Protein AF-A0A917FWE5-F1 (afdb_monomer_lite)

Organism: NCBI:txid1340531

InterPro domains:
  IPR001584 Integrase, catalytic core [PF13333] (18-57)

Secondary structure (DSSP, 8-state):
-HHHHHHHHHHHHHTT-SPP-SSHHHHHHHHHHHHHHHHT--BGGGTTB-HHHHHHHHHHHHHTT-

Radius of gyration: 17.82 Å; chains: 1; bounding box: 34×27×42 Å

pLDDT: mean 87.41, std 12.5, range [60.62, 98.25]

Foldseek 3Di:
DVVVVVVVVVVCVVVPNDDDDPDPVRVVVVVVVVCCQQAPDQDVVLVRHHNPVSVVVVVVVVVVVD

Structure (mmCIF, N/CA/C/O backbone):
data_AF-A0A917FWE5-F1
#
_entry.id   AF-A0A917FWE5-F1
#
loop_
_atom_site.group_PDB
_atom_site.id
_atom_site.type_symbol
_atom_site.label_atom_id
_atom_site.label_alt_id
_atom_site.label_comp_id
_atom_site.label_asym_id
_atom_site.label_entity_id
_atom_site.label_seq_id
_atom_site.pdbx_PDB_ins_code
_atom_site.Cartn_x
_atom_site.Cartn_y
_atom_site.Cartn_z
_atom_site.occupancy
_atom_site.B_iso_or_equiv
_atom_site.auth_seq_id
_atom_site.auth_comp_id
_atom_site.auth_asym_id
_atom_site.auth_atom_id
_atom_site.pdbx_PDB_model_num
ATOM 1 N N . MET A 1 1 ? -1.659 -20.439 23.077 1.00 63.59 1 MET A N 1
ATOM 2 C CA . MET A 1 1 ? -2.170 -19.856 21.816 1.00 63.59 1 MET A CA 1
ATOM 3 C C . MET A 1 1 ? -2.981 -18.582 22.078 1.00 63.59 1 MET A C 1
ATOM 5 O O . MET A 1 1 ? -2.507 -17.531 21.688 1.00 63.59 1 MET A O 1
ATOM 9 N N . TYR A 1 2 ? -4.097 -18.609 22.825 1.00 60.62 2 TYR A N 1
ATOM 10 C CA . TYR A 1 2 ? -4.936 -17.414 23.101 1.00 60.62 2 TYR A CA 1
ATOM 11 C C . TYR A 1 2 ? -4.225 -16.244 23.819 1.00 60.62 2 TYR A C 1
ATOM 13 O O . TYR A 1 2 ? -4.503 -15.077 23.564 1.00 60.62 2 TYR A O 1
ATOM 21 N N . THR A 1 3 ? -3.290 -16.549 24.718 1.00 69.62 3 THR A N 1
ATOM 22 C CA . THR A 1 3 ? -2.578 -15.553 25.537 1.00 69.62 3 THR A CA 1
ATOM 23 C C . THR A 1 3 ? -1.488 -14.791 24.775 1.00 69.62 3 THR A C 1
ATOM 25 O O . THR A 1 3 ? -1.149 -13.671 25.153 1.00 69.62 3 THR A O 1
ATOM 28 N N . LEU A 1 4 ? -0.959 -15.374 23.694 1.00 67.88 4 LEU A N 1
ATOM 29 C CA . LEU A 1 4 ? 0.066 -14.763 22.837 1.00 67.88 4 LEU A CA 1
ATOM 30 C C . LEU A 1 4 ? -0.548 -13.711 21.907 1.00 67.88 4 LEU A C 1
ATOM 32 O O . LEU A 1 4 ? -0.032 -12.604 21.811 1.00 67.88 4 LEU A O 1
ATOM 36 N N . GLU A 1 5 ? -1.697 -14.015 21.305 1.00 72.06 5 GLU A N 1
ATOM 37 C CA . GLU A 1 5 ? -2.447 -13.065 20.470 1.00 72.06 5 GLU A CA 1
ATOM 38 C C . GLU A 1 5 ? -2.878 -11.825 21.269 1.00 72.06 5 GLU A C 1
ATOM 40 O O . GLU A 1 5 ? -2.725 -10.686 20.823 1.00 72.06 5 GLU A O 1
ATOM 45 N N . LEU A 1 6 ? -3.350 -12.034 22.504 1.00 68.12 6 LEU A N 1
ATOM 46 C CA . LEU A 1 6 ? -3.802 -10.946 23.370 1.00 68.12 6 LEU A CA 1
ATOM 47 C C . LEU A 1 6 ? -2.649 -10.016 23.787 1.00 68.12 6 LEU A C 1
ATOM 49 O O . LEU A 1 6 ? -2.807 -8.797 23.796 1.00 68.12 6 LEU A O 1
ATOM 53 N N . THR A 1 7 ? -1.481 -10.582 24.109 1.00 71.62 7 THR A N 1
ATOM 54 C CA . THR A 1 7 ? -0.297 -9.800 24.500 1.00 71.62 7 THR A CA 1
ATOM 55 C C . THR A 1 7 ? 0.317 -9.056 23.318 1.00 71.62 7 THR A C 1
ATOM 57 O O . THR A 1 7 ? 0.733 -7.912 23.488 1.00 71.62 7 THR A O 1
ATOM 60 N N . LEU A 1 8 ? 0.307 -9.639 22.116 1.00 67.06 8 LEU A N 1
ATOM 61 C CA . LEU A 1 8 ? 0.740 -8.962 20.890 1.00 67.06 8 LEU A CA 1
ATOM 62 C C . LEU A 1 8 ? -0.171 -7.782 20.535 1.00 67.06 8 LEU A C 1
ATOM 64 O O . LEU A 1 8 ? 0.327 -6.692 20.260 1.00 67.06 8 LEU A O 1
ATOM 68 N N . SER A 1 9 ? -1.491 -7.964 20.621 1.00 68.75 9 SER A N 1
ATOM 69 C CA . SER A 1 9 ? -2.467 -6.891 20.391 1.00 68.75 9 SER A CA 1
ATOM 70 C C . SER A 1 9 ? -2.292 -5.731 21.384 1.00 68.75 9 SER A C 1
ATOM 72 O O . SER A 1 9 ? -2.232 -4.563 20.993 1.00 68.75 9 SER A O 1
ATOM 74 N N . GLN A 1 10 ? -2.101 -6.041 22.670 1.00 66.88 10 GLN A N 1
ATOM 75 C CA . GLN A 1 10 ? -1.856 -5.036 23.710 1.00 66.88 10 GLN A CA 1
ATOM 76 C C . GLN A 1 10 ? -0.503 -4.324 23.542 1.00 66.88 10 GLN A C 1
ATOM 78 O O . GLN A 1 10 ? -0.409 -3.111 23.747 1.00 66.88 10 GLN A O 1
ATOM 83 N N . ALA A 1 11 ? 0.547 -5.053 23.154 1.00 66.25 11 ALA A N 1
ATOM 84 C CA . ALA A 1 11 ? 1.872 -4.487 22.916 1.00 66.25 11 ALA A CA 1
ATOM 85 C C . ALA A 1 11 ? 1.890 -3.547 21.700 1.00 66.25 11 ALA A C 1
ATOM 87 O O . ALA A 1 11 ? 2.515 -2.491 21.778 1.00 66.25 11 ALA A O 1
ATOM 88 N N . PHE A 1 12 ? 1.165 -3.897 20.631 1.00 69.69 12 PHE A N 1
ATOM 89 C CA . PHE A 1 12 ? 1.019 -3.108 19.401 1.00 69.69 12 PHE A CA 1
ATOM 90 C C . PHE A 1 12 ? 0.207 -1.810 19.587 1.00 69.69 12 PHE A C 1
ATOM 92 O O . PHE A 1 12 ? 0.394 -0.826 18.871 1.00 69.69 12 PHE A O 1
ATOM 99 N N . SER A 1 13 ? -0.687 -1.781 20.579 1.00 66.81 13 SER A N 1
ATOM 100 C CA . SER A 1 13 ? -1.372 -0.551 20.989 1.00 66.81 13 SER A CA 1
ATOM 101 C C . SER A 1 13 ? -0.475 0.335 21.869 1.00 66.81 13 SER A C 1
ATOM 103 O O . SER A 1 13 ? -0.401 1.544 21.659 1.00 66.81 13 SER A O 1
ATOM 105 N N . ARG A 1 14 ? 0.285 -0.251 22.812 1.00 68.19 14 ARG A N 1
ATOM 106 C CA . ARG A 1 14 ? 1.158 0.497 23.746 1.00 68.19 14 ARG A CA 1
ATOM 107 C C . ARG A 1 14 ? 2.301 1.258 23.087 1.00 68.19 14 ARG A C 1
ATOM 109 O O . ARG A 1 14 ? 2.754 2.253 23.642 1.00 68.19 14 ARG A O 1
ATOM 116 N N . ASN A 1 15 ? 2.817 0.770 21.968 1.00 75.88 15 ASN A N 1
ATOM 117 C CA . ASN A 1 15 ? 3.950 1.379 21.278 1.00 75.88 15 ASN A CA 1
ATOM 118 C C . ASN A 1 15 ? 3.518 2.428 20.228 1.00 75.88 15 ASN A C 1
ATOM 120 O O . ASN A 1 15 ? 4.391 3.029 19.609 1.00 75.88 15 ASN A O 1
ATOM 124 N N . GLY A 1 16 ? 2.211 2.667 20.044 1.00 71.06 16 GLY A N 1
ATOM 125 C CA . GLY A 1 16 ? 1.677 3.698 19.144 1.00 71.06 16 GLY A CA 1
ATOM 126 C C . GLY A 1 16 ? 1.712 3.342 17.653 1.00 71.06 16 GLY A C 1
ATOM 127 O O . GLY A 1 16 ? 1.573 4.230 16.819 1.00 71.06 16 GLY A O 1
ATOM 128 N N . TRP A 1 17 ? 1.917 2.066 17.310 1.00 71.31 17 TRP A N 1
ATOM 129 C CA . TRP A 1 17 ? 2.004 1.603 15.915 1.00 71.31 17 TRP A CA 1
ATOM 130 C C . TRP A 1 17 ? 0.649 1.166 15.349 1.00 71.31 17 TRP A C 1
ATOM 132 O O . TRP A 1 17 ? 0.506 1.049 14.133 1.00 71.31 17 TRP A O 1
ATOM 142 N N . GLY A 1 18 ? -0.336 0.919 16.217 1.00 74.56 18 GLY A N 1
ATOM 143 C CA . GLY A 1 18 ? -1.698 0.577 15.824 1.00 74.56 18 GLY A CA 1
ATOM 144 C C . GLY A 1 18 ? -2.625 1.782 15.760 1.00 74.56 18 GLY A C 1
ATOM 145 O O . GLY A 1 18 ? -2.745 2.532 16.729 1.00 74.56 18 GLY A O 1
ATOM 146 N N . ASN A 1 19 ? -3.338 1.916 14.641 1.00 82.44 19 ASN A N 1
ATOM 147 C CA . ASN A 1 19 ? -4.465 2.834 14.538 1.00 82.44 19 ASN A CA 1
ATOM 148 C C . ASN A 1 19 ? -5.643 2.284 15.348 1.00 82.44 19 ASN A C 1
ATOM 150 O O . 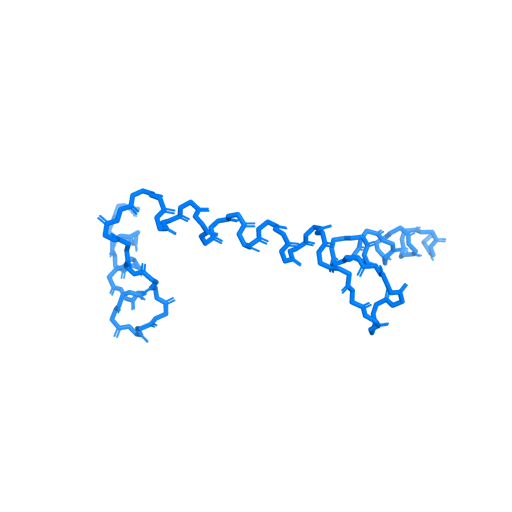ASN A 1 19 ? -5.968 1.096 15.281 1.00 82.44 19 ASN A O 1
ATOM 154 N N . THR A 1 20 ? -6.288 3.164 16.109 1.00 86.38 20 THR A N 1
ATOM 155 C CA . THR A 1 20 ? -7.609 2.887 16.677 1.00 86.38 20 THR A CA 1
ATOM 156 C C . THR A 1 20 ? -8.648 3.515 15.761 1.00 86.38 20 THR A C 1
ATOM 158 O O . THR A 1 20 ? -8.437 4.616 15.256 1.00 86.38 20 THR A O 1
ATOM 161 N N . TYR A 1 21 ? -9.739 2.797 15.519 1.00 90.25 21 TYR A N 1
ATOM 162 C CA . TYR A 1 21 ? -10.809 3.231 14.630 1.00 90.25 21 TYR A CA 1
ATOM 163 C C . TYR A 1 21 ? -12.073 3.419 15.450 1.00 90.25 21 TYR A C 1
ATOM 165 O O . TYR A 1 21 ? -12.457 2.528 16.211 1.00 90.25 21 TYR A O 1
ATOM 173 N N . SER A 1 22 ? -12.708 4.575 15.301 1.00 92.31 22 SER A N 1
ATOM 174 C CA . SER A 1 22 ? -13.967 4.875 15.985 1.00 92.31 22 SER A CA 1
ATOM 175 C C . SER A 1 22 ? -15.158 4.321 15.210 1.00 92.31 22 SER A C 1
ATOM 177 O O . SER A 1 22 ? -16.204 4.045 15.795 1.00 92.31 22 SER A O 1
ATOM 179 N N . THR A 1 23 ? -15.002 4.142 13.895 1.00 95.75 23 THR A N 1
ATOM 180 C CA . THR A 1 23 ? -16.046 3.6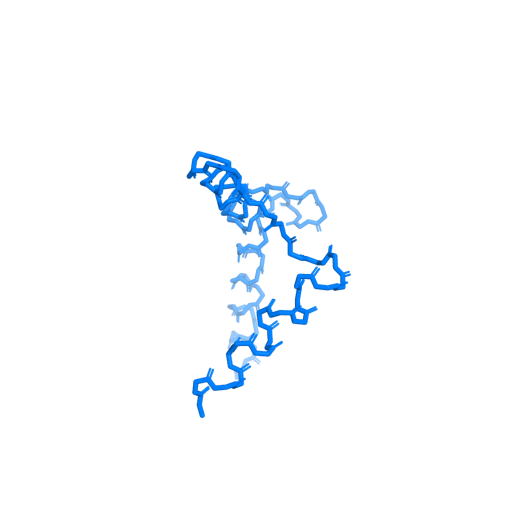38 12.999 1.00 95.75 23 THR A CA 1
ATOM 181 C C . THR A 1 23 ? -15.504 2.606 12.014 1.00 95.75 23 THR A C 1
ATOM 183 O O . THR A 1 23 ? -14.300 2.517 11.751 1.00 95.75 23 THR A O 1
ATOM 186 N N . PHE A 1 24 ? -16.412 1.816 11.443 1.00 94.00 24 PHE A N 1
ATOM 187 C CA . PHE A 1 24 ? -16.062 0.869 10.390 1.00 94.00 24 PHE A CA 1
ATOM 188 C C . PHE A 1 24 ? -15.603 1.590 9.114 1.00 94.00 24 PHE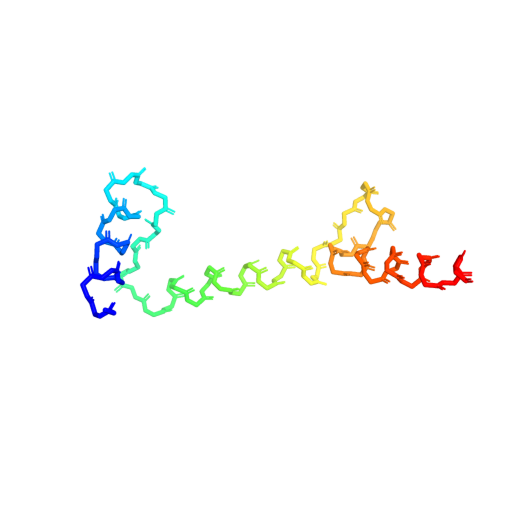 A C 1
ATOM 190 O O . PHE A 1 24 ? -14.716 1.113 8.412 1.00 94.00 24 PHE A O 1
ATOM 197 N N . GLU A 1 25 ? -16.167 2.760 8.830 1.00 97.12 25 GLU A N 1
ATOM 198 C CA . GLU A 1 25 ? -15.842 3.588 7.674 1.00 97.12 25 GLU A CA 1
ATOM 199 C C . GLU A 1 25 ? -14.395 4.098 7.723 1.00 97.12 25 GLU A C 1
ATOM 201 O O . GLU A 1 25 ? -13.713 4.097 6.697 1.00 97.12 25 GLU A O 1
ATOM 206 N N . GLU A 1 26 ? -13.903 4.485 8.905 1.00 93.75 26 GLU A N 1
ATOM 207 C CA . GLU A 1 26 ? -12.501 4.878 9.104 1.00 93.75 26 GLU A CA 1
ATOM 208 C C . GLU A 1 26 ? -11.548 3.709 8.839 1.00 93.75 26 GLU A C 1
ATOM 210 O O . GLU A 1 26 ? -10.585 3.854 8.085 1.00 93.75 26 GLU A O 1
ATOM 215 N N . LEU A 1 27 ? -11.857 2.532 9.393 1.00 94.94 27 LEU A N 1
ATOM 216 C CA . LEU A 1 27 ? -11.091 1.312 9.141 1.00 94.94 27 LEU A CA 1
ATOM 217 C C . LEU A 1 27 ? -11.074 0.969 7.648 1.00 94.94 27 LEU A C 1
ATOM 219 O O . LEU A 1 27 ? -10.023 0.682 7.075 1.00 94.94 27 LEU A O 1
ATOM 223 N N . LYS A 1 28 ? -12.243 1.013 7.004 1.00 96.69 28 LYS A N 1
ATOM 224 C CA . LYS A 1 28 ? -12.382 0.697 5.584 1.00 96.69 28 LYS A CA 1
ATOM 225 C C . LYS A 1 28 ? -11.546 1.637 4.719 1.00 96.69 28 LYS A C 1
ATOM 227 O O . LYS A 1 28 ? -10.866 1.170 3.814 1.00 96.69 28 LYS A O 1
ATOM 232 N N . LYS A 1 29 ? -11.537 2.935 5.027 1.00 96.25 29 LYS A N 1
ATOM 233 C CA . LYS A 1 29 ? -10.737 3.927 4.300 1.00 96.25 29 LYS A CA 1
ATOM 234 C C . LYS A 1 29 ? -9.239 3.614 4.347 1.00 96.25 29 LYS A C 1
ATOM 236 O O . LYS A 1 29 ? -8.568 3.724 3.323 1.00 96.25 29 LYS A O 1
ATOM 241 N N . ASP A 1 30 ? -8.720 3.210 5.504 1.00 95.44 30 ASP A N 1
ATOM 242 C CA . ASP A 1 30 ? -7.311 2.825 5.643 1.00 95.44 30 ASP A CA 1
ATOM 243 C C . ASP A 1 30 ? -6.995 1.533 4.878 1.00 95.44 30 ASP A C 1
ATOM 245 O O . ASP A 1 30 ? -5.963 1.447 4.210 1.00 95.44 30 ASP A O 1
ATOM 249 N N . ILE A 1 31 ? -7.895 0.545 4.917 1.00 95.62 31 ILE A N 1
ATOM 250 C CA . ILE A 1 31 ? -7.764 -0.689 4.127 1.00 95.62 31 ILE A CA 1
ATOM 251 C C . ILE A 1 31 ? -7.744 -0.372 2.626 1.00 95.62 31 ILE A C 1
ATOM 253 O O . ILE A 1 31 ? -6.852 -0.840 1.911 1.00 95.62 31 ILE A O 1
ATOM 257 N N . ASP A 1 32 ? -8.675 0.456 2.152 1.00 98.06 32 ASP A N 1
ATOM 258 C CA . ASP A 1 32 ? -8.756 0.878 0.752 1.00 98.06 32 ASP A CA 1
ATOM 259 C C . ASP A 1 32 ? -7.485 1.641 0.341 1.00 98.06 32 ASP A C 1
ATOM 261 O O . ASP A 1 32 ? -6.928 1.413 -0.736 1.00 98.06 32 ASP A O 1
ATOM 265 N N . TYR A 1 33 ? -6.946 2.482 1.230 1.00 97.12 33 TYR A N 1
ATOM 266 C CA . TYR A 1 33 ? -5.677 3.167 0.998 1.00 97.12 33 TYR A CA 1
ATOM 267 C C . TYR A 1 33 ? -4.490 2.198 0.898 1.00 97.12 33 TYR A C 1
ATOM 269 O O . TYR A 1 33 ? -3.645 2.352 0.012 1.00 97.12 33 TYR A O 1
ATOM 277 N N . ILE A 1 34 ? -4.422 1.174 1.757 1.00 96.69 34 ILE A N 1
ATOM 278 C CA . ILE A 1 34 ? -3.392 0.126 1.687 1.00 96.69 34 ILE A CA 1
ATOM 279 C C . ILE A 1 34 ? -3.484 -0.631 0.357 1.00 96.69 34 ILE A C 1
ATOM 281 O O . ILE A 1 34 ? -2.451 -0.907 -0.264 1.00 96.69 34 ILE A O 1
ATOM 285 N N . HIS A 1 35 ? -4.698 -0.952 -0.101 1.00 97.75 35 HIS A N 1
ATOM 286 C CA . HIS A 1 35 ? -4.906 -1.604 -1.393 1.00 97.75 35 HIS A CA 1
ATOM 287 C C . HIS A 1 35 ? -4.403 -0.730 -2.544 1.00 97.75 35 HIS A C 1
ATOM 289 O O . HIS A 1 35 ? -3.548 -1.169 -3.321 1.00 97.75 35 HIS A O 1
ATOM 295 N N . PHE A 1 36 ? -4.870 0.520 -2.603 1.00 98.25 36 PHE A N 1
ATOM 296 C CA . PHE A 1 36 ? -4.456 1.496 -3.604 1.00 98.25 36 PHE A CA 1
ATOM 297 C C . PHE A 1 36 ? -2.932 1.655 -3.627 1.00 98.25 36 PHE A C 1
ATOM 299 O O . PHE A 1 36 ? -2.302 1.553 -4.681 1.00 98.25 36 PHE A O 1
ATOM 306 N N . TYR A 1 37 ? -2.307 1.840 -2.461 1.00 97.19 37 TYR A N 1
ATOM 307 C CA . TYR A 1 37 ? -0.865 2.040 -2.360 1.00 97.19 37 TYR A CA 1
ATOM 308 C C . TYR A 1 37 ? -0.075 0.859 -2.929 1.00 97.19 37 TYR A C 1
ATOM 310 O O . TYR A 1 37 ? 0.948 1.061 -3.582 1.00 97.19 37 TYR A O 1
ATOM 318 N N . ASN A 1 38 ? -0.531 -0.368 -2.683 1.00 97.38 38 ASN A N 1
ATOM 319 C CA . ASN A 1 38 ? 0.185 -1.573 -3.084 1.00 97.38 38 ASN A CA 1
ATOM 320 C C . ASN A 1 38 ? -0.051 -1.978 -4.540 1.00 97.38 38 ASN A C 1
ATOM 322 O O . ASN A 1 38 ? 0.875 -2.506 -5.161 1.00 97.38 38 ASN A O 1
ATOM 326 N N . ASN A 1 39 ? -1.258 -1.761 -5.064 1.00 97.19 39 ASN A N 1
ATOM 327 C CA . ASN A 1 39 ? -1.674 -2.318 -6.352 1.00 97.19 39 ASN A CA 1
ATOM 328 C C . ASN A 1 39 ? -1.839 -1.273 -7.453 1.00 97.19 39 ASN A C 1
ATOM 330 O O . ASN A 1 39 ? -1.614 -1.596 -8.614 1.00 97.19 39 ASN A O 1
ATOM 334 N N . GLU A 1 40 ? -2.185 -0.036 -7.107 1.00 97.19 40 GLU A N 1
ATOM 335 C CA . GLU A 1 40 ? -2.638 0.964 -8.083 1.00 97.19 40 GLU A CA 1
ATOM 336 C C . GLU A 1 40 ? -1.719 2.188 -8.145 1.00 97.19 40 GLU A C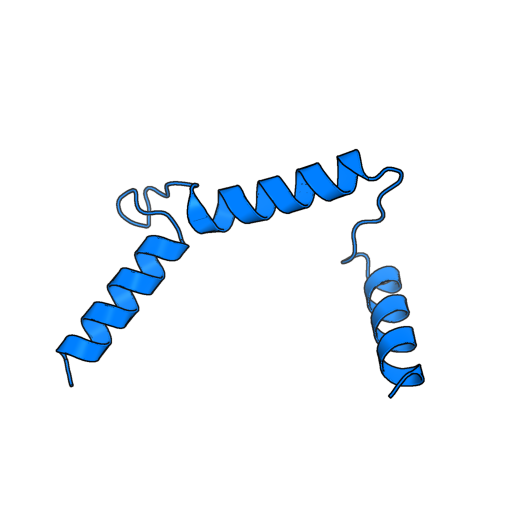 1
ATOM 338 O O . GLU A 1 40 ? -1.584 2.823 -9.189 1.00 97.19 40 GLU A O 1
ATOM 343 N N . ARG A 1 41 ? -1.044 2.527 -7.041 1.00 97.19 41 ARG A N 1
ATOM 344 C CA . ARG A 1 41 ? -0.192 3.714 -6.962 1.00 97.19 41 ARG A CA 1
ATOM 345 C C . ARG A 1 41 ? 1.016 3.597 -7.891 1.00 97.19 41 ARG A C 1
ATOM 347 O O . ARG A 1 41 ? 2.015 2.967 -7.546 1.00 97.19 41 ARG A O 1
ATOM 354 N N . LEU A 1 42 ? 0.973 4.300 -9.017 1.00 96.69 42 LEU A N 1
ATOM 355 C CA . LEU A 1 42 ? 2.098 4.387 -9.947 1.00 96.69 42 LEU A CA 1
ATOM 356 C C . LEU A 1 42 ? 3.252 5.181 -9.326 1.00 96.69 42 LEU A C 1
ATOM 358 O O . LEU A 1 42 ? 3.060 6.256 -8.749 1.00 96.69 42 LEU A O 1
ATOM 362 N N . GLN A 1 43 ? 4.474 4.662 -9.444 1.00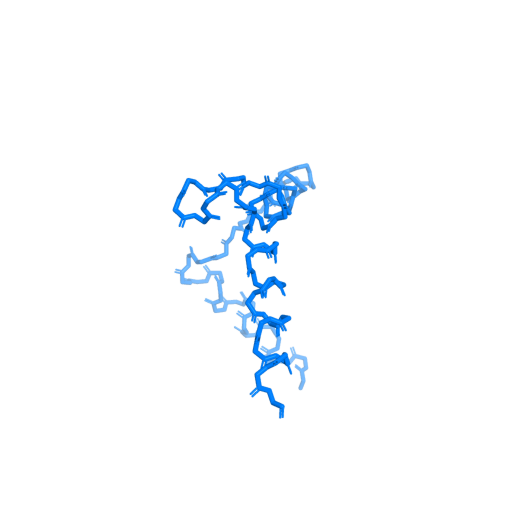 95.94 43 GLN A N 1
ATOM 363 C CA . GLN A 1 43 ? 5.665 5.321 -8.913 1.00 95.94 43 GLN A CA 1
ATOM 364 C C . GLN A 1 43 ? 6.671 5.608 -10.030 1.00 95.94 43 GLN A C 1
ATOM 366 O O . GLN A 1 43 ? 7.147 4.689 -10.692 1.00 95.94 43 GLN A O 1
ATOM 371 N N . ALA A 1 44 ? 7.073 6.873 -10.197 1.00 95.88 44 ALA A N 1
ATOM 372 C CA . ALA A 1 44 ? 8.066 7.269 -11.205 1.00 95.88 44 ALA A CA 1
ATOM 373 C C . ALA A 1 44 ? 9.389 6.491 -11.062 1.00 95.88 44 ALA A C 1
ATOM 375 O O . ALA A 1 44 ? 9.934 6.001 -12.045 1.00 95.88 44 ALA A O 1
ATOM 376 N N . LYS A 1 45 ? 9.841 6.262 -9.819 1.00 95.69 45 LYS A N 1
ATOM 377 C CA . LYS A 1 45 ? 11.020 5.432 -9.507 1.00 95.69 45 LYS A CA 1
ATOM 378 C C . LYS A 1 45 ? 10.895 3.965 -9.946 1.00 95.69 45 LYS A C 1
ATOM 380 O O . LYS A 1 45 ? 11.904 3.282 -10.067 1.00 95.69 45 LYS A O 1
ATOM 385 N N . LEU A 1 46 ? 9.669 3.473 -10.139 1.00 95.69 46 LEU A N 1
ATOM 386 C CA . LEU A 1 46 ? 9.372 2.125 -10.630 1.00 95.69 46 LEU A CA 1
ATOM 387 C C . LEU A 1 46 ? 9.016 2.141 -12.124 1.00 95.69 46 LEU A C 1
ATOM 389 O O . LEU A 1 46 ? 8.371 1.217 -12.610 1.00 95.69 46 LEU A O 1
ATOM 393 N N . ASN A 1 47 ? 9.425 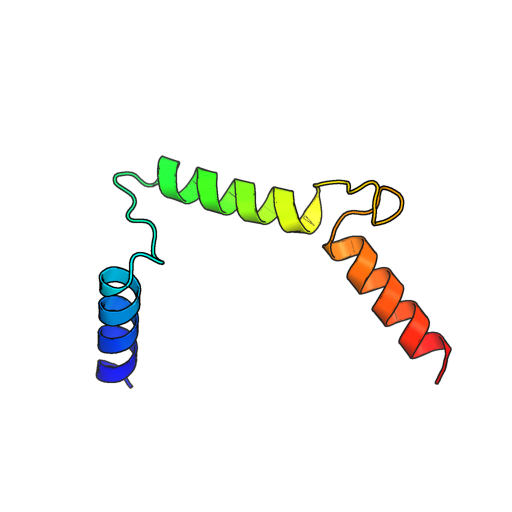3.182 -12.857 1.00 94.81 47 ASN A N 1
ATOM 394 C CA . ASN A 1 47 ? 9.088 3.393 -14.267 1.00 94.81 47 ASN A CA 1
ATOM 395 C C . ASN A 1 47 ? 7.574 3.431 -14.517 1.00 94.81 47 ASN A C 1
ATOM 397 O O . ASN A 1 47 ? 7.085 2.882 -15.499 1.00 94.81 47 ASN A O 1
ATOM 401 N N . GLY A 1 48 ? 6.832 4.043 -13.592 1.00 95.88 48 GLY A N 1
ATOM 402 C CA . GLY A 1 48 ? 5.380 4.157 -13.686 1.00 95.88 48 GLY A CA 1
ATOM 403 C C . GLY A 1 48 ? 4.621 2.879 -13.340 1.00 95.88 48 GLY A C 1
ATOM 404 O O . GLY A 1 48 ? 3.419 2.861 -13.536 1.00 95.88 48 GLY A O 1
ATOM 405 N N . LEU A 1 49 ? 5.277 1.840 -12.815 1.00 97.12 49 LEU A N 1
ATOM 406 C CA . LEU A 1 49 ? 4.609 0.632 -12.319 1.00 97.12 49 LEU A CA 1
ATOM 407 C C . LEU A 1 49 ? 4.084 0.826 -10.893 1.00 97.12 49 LEU A C 1
ATOM 409 O O . LEU A 1 49 ? 4.654 1.597 -10.106 1.00 97.12 49 LEU A O 1
ATOM 413 N N . SER A 1 50 ? 3.044 0.071 -10.540 1.00 97.62 50 SER A N 1
ATOM 414 C CA . SER A 1 50 ? 2.648 -0.098 -9.144 1.00 97.62 50 SER A CA 1
ATOM 415 C C . SER A 1 50 ? 3.645 -0.984 -8.379 1.00 97.62 50 SER A C 1
ATOM 417 O O . SER A 1 50 ? 4.409 -1.751 -8.986 1.00 97.62 50 SER A O 1
ATOM 419 N N . PRO A 1 51 ? 3.673 -0.929 -7.032 1.00 97.75 51 PRO A N 1
ATOM 420 C CA . PRO A 1 51 ? 4.560 -1.783 -6.246 1.00 97.75 51 PRO A CA 1
ATOM 421 C C . PRO A 1 51 ? 4.362 -3.277 -6.514 1.00 97.75 51 PRO A C 1
ATOM 423 O O . PRO A 1 51 ? 5.344 -4.023 -6.558 1.00 97.75 51 PRO A O 1
ATOM 426 N N . MET A 1 52 ? 3.117 -3.725 -6.698 1.00 97.62 52 MET A N 1
ATOM 427 C CA . MET A 1 52 ? 2.823 -5.122 -7.010 1.00 97.62 52 MET A CA 1
ATOM 428 C C . MET A 1 52 ? 3.344 -5.518 -8.392 1.00 97.62 52 MET A C 1
ATOM 430 O O . MET A 1 52 ? 4.034 -6.529 -8.518 1.00 97.62 52 MET A O 1
ATOM 434 N N . GLU A 1 53 ? 3.088 -4.706 -9.416 1.00 97.44 53 GLU A N 1
ATOM 435 C CA . GLU A 1 53 ? 3.561 -4.971 -10.779 1.00 97.44 53 GLU A CA 1
ATOM 436 C C . GLU A 1 53 ? 5.087 -5.046 -10.850 1.00 97.44 53 GLU A C 1
ATOM 438 O O . GLU A 1 53 ? 5.647 -5.940 -11.491 1.00 97.44 53 GLU A O 1
ATOM 443 N N . PHE A 1 54 ? 5.773 -4.148 -10.139 1.00 97.25 54 PHE A N 1
ATOM 444 C CA . PHE A 1 54 ? 7.228 -4.156 -10.057 1.00 97.25 54 PHE A CA 1
ATOM 445 C C . PHE A 1 54 ? 7.767 -5.463 -9.457 1.00 97.25 54 PHE A C 1
ATOM 447 O O . PHE A 1 54 ? 8.674 -6.072 -10.033 1.00 97.25 54 PHE A O 1
ATOM 454 N N . ARG A 1 55 ? 7.188 -5.944 -8.344 1.00 96.50 55 ARG A N 1
ATOM 455 C CA . ARG A 1 55 ? 7.577 -7.228 -7.727 1.00 96.50 55 ARG A CA 1
ATOM 456 C C . ARG A 1 55 ? 7.313 -8.410 -8.658 1.00 96.50 55 ARG A C 1
ATOM 458 O O . ARG A 1 55 ? 8.182 -9.266 -8.805 1.00 96.50 55 ARG A O 1
ATOM 465 N N . THR A 1 56 ? 6.165 -8.433 -9.331 1.00 97.12 56 THR A N 1
ATOM 466 C CA . THR A 1 56 ? 5.813 -9.490 -10.293 1.00 97.12 56 THR A CA 1
ATOM 467 C C . THR A 1 56 ? 6.780 -9.522 -11.476 1.00 97.12 56 THR A C 1
ATOM 469 O O . THR A 1 56 ? 7.250 -10.591 -11.871 1.00 97.12 56 THR A O 1
ATOM 472 N N . LYS A 1 57 ? 7.151 -8.354 -12.017 1.00 95.50 57 LYS A N 1
ATOM 473 C CA . LYS A 1 57 ? 8.153 -8.248 -13.085 1.00 95.50 57 LYS A CA 1
ATOM 474 C C . LYS A 1 57 ? 9.524 -8.748 -12.626 1.00 95.50 57 LYS A C 1
ATOM 476 O O . LYS A 1 57 ? 10.184 -9.479 -13.371 1.00 95.50 57 LYS A O 1
ATOM 481 N N . ALA A 1 58 ? 9.943 -8.386 -11.413 1.00 94.62 58 ALA A N 1
ATOM 482 C CA . ALA A 1 58 ? 11.197 -8.853 -10.830 1.00 94.62 58 ALA A CA 1
ATOM 483 C C . ALA A 1 58 ? 11.201 -10.382 -10.662 1.00 94.62 58 ALA A C 1
ATOM 485 O O . ALA A 1 58 ? 12.132 -11.035 -11.126 1.00 94.62 58 ALA A O 1
ATOM 486 N N . ALA A 1 59 ? 10.133 -10.959 -10.102 1.00 95.12 59 ALA A N 1
ATOM 487 C CA . ALA A 1 59 ? 9.988 -12.405 -9.931 1.00 95.12 59 ALA A CA 1
ATOM 488 C C . ALA A 1 59 ? 10.038 -13.158 -11.271 1.00 95.12 59 ALA A C 1
ATOM 490 O O . ALA A 1 59 ? 10.806 -14.106 -11.413 1.00 95.12 59 ALA A O 1
ATOM 491 N N . ARG A 1 60 ? 9.301 -12.692 -12.291 1.00 94.94 60 ARG A N 1
ATOM 492 C CA . ARG A 1 60 ? 9.351 -13.278 -13.644 1.00 94.94 60 ARG A CA 1
ATOM 493 C C . ARG A 1 60 ? 10.761 -13.224 -14.237 1.00 94.94 60 ARG A C 1
ATOM 495 O O . ARG A 1 60 ? 11.204 -14.189 -14.847 1.00 94.94 60 ARG A O 1
ATOM 502 N N . THR A 1 61 ? 11.464 -12.108 -14.051 1.00 94.12 61 THR A N 1
ATOM 503 C CA . THR A 1 61 ? 12.836 -11.939 -14.555 1.00 94.12 61 THR A CA 1
ATOM 504 C C . THR A 1 61 ? 13.816 -12.874 -13.849 1.00 94.12 61 THR A C 1
ATOM 506 O O . THR A 1 61 ? 14.734 -13.374 -14.487 1.00 94.12 61 THR A O 1
ATOM 509 N N . LEU A 1 62 ? 13.638 -13.111 -12.547 1.00 94.06 62 LEU A N 1
ATOM 510 C CA . LEU A 1 62 ? 14.458 -14.053 -11.784 1.00 94.06 62 LEU A CA 1
ATOM 511 C C . LEU A 1 62 ? 14.226 -15.498 -12.237 1.00 94.06 62 LEU A C 1
ATOM 513 O O . LEU A 1 62 ? 15.196 -16.217 -12.438 1.00 94.06 62 LEU A O 1
ATOM 517 N N . LEU A 1 63 ? 12.967 -15.894 -12.453 1.00 90.81 63 LEU A N 1
ATOM 518 C CA . LEU A 1 63 ? 12.622 -17.232 -12.948 1.00 90.81 63 LEU A CA 1
ATOM 519 C C . LEU A 1 63 ? 13.166 -17.494 -14.357 1.00 90.81 63 LEU A C 1
ATOM 521 O O . LEU A 1 63 ? 13.626 -18.589 -14.632 1.00 90.81 63 LEU A O 1
ATOM 525 N N . ALA A 1 64 ? 13.162 -16.491 -15.236 1.00 88.62 64 ALA A N 1
ATOM 526 C CA . ALA A 1 64 ? 13.696 -16.622 -16.594 1.00 88.62 64 ALA A CA 1
ATOM 527 C C . ALA A 1 64 ? 15.237 -16.675 -16.666 1.00 88.62 64 ALA A C 1
ATOM 529 O O . ALA A 1 64 ? 15.789 -16.852 -17.749 1.00 88.62 64 ALA A O 1
ATOM 530 N N . LYS A 1 65 ? 15.933 -16.448 -15.543 1.00 84.81 65 LYS A N 1
ATOM 531 C CA . LYS A 1 65 ? 17.401 -16.512 -15.434 1.00 84.81 65 LYS A CA 1
ATOM 532 C C . LYS A 1 65 ? 17.906 -17.835 -14.843 1.00 84.81 65 LYS A C 1
ATOM 534 O O . LYS A 1 65 ? 19.119 -17.978 -14.701 1.00 84.81 65 LYS A O 1
ATOM 539 N N . GLN A 1 66 ? 17.002 -18.733 -14.456 1.00 62.44 66 GLN A N 1
ATOM 540 C CA . GLN A 1 66 ? 17.300 -20.100 -14.018 1.00 62.44 66 GLN A CA 1
ATOM 541 C C . GLN A 1 66 ? 17.187 -21.048 -15.208 1.00 62.44 66 GLN A C 1
ATOM 543 O O . GLN A 1 66 ? 18.019 -21.977 -15.271 1.00 62.44 66 GLN A O 1
#

Sequence (66 aa):
MYTLELTLSQAFSRNGWGNTYSTFEELKKDIDYIHFYNNERLQAKLNGLSPMEFRTKAARTLLAKQ